Protein AF-A0A6C0C7P3-F1 (afdb_monomer)

Foldseek 3Di:
DDDDPCVVVCVVCLLVDALVVLVCCLPPPPVSVVVRDPVSSVNSVVVVVLVVLCVVCPVCSVVVVVVCVVVVNDDD

Organism: NCBI:txid1070528

Structure (mmCIF, N/CA/C/O backbone):
data_AF-A0A6C0C7P3-F1
#
_entry.id   AF-A0A6C0C7P3-F1
#
loop_
_atom_site.group_PDB
_atom_site.id
_atom_site.type_symbol
_atom_site.label_atom_id
_atom_site.label_alt_id
_atom_site.label_comp_id
_atom_site.label_asym_id
_atom_site.label_entity_id
_atom_s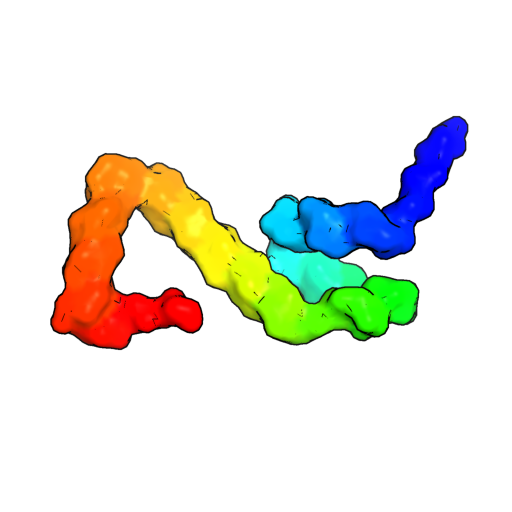ite.label_seq_id
_atom_site.pdbx_PDB_ins_code
_atom_site.Cartn_x
_atom_site.Cartn_y
_atom_site.Cartn_z
_atom_site.occupancy
_atom_site.B_iso_or_equiv
_atom_site.auth_seq_id
_atom_site.auth_comp_id
_atom_site.auth_asym_id
_atom_site.auth_atom_id
_atom_site.pdbx_PDB_model_num
ATOM 1 N N . MET A 1 1 ? 5.259 14.900 29.073 1.00 39.62 1 MET A N 1
ATOM 2 C CA . MET A 1 1 ? 5.104 14.034 27.888 1.00 39.62 1 MET A CA 1
ATOM 3 C C . MET A 1 1 ? 3.824 14.464 27.212 1.00 39.62 1 MET A C 1
ATOM 5 O O . MET A 1 1 ? 2.759 14.236 27.770 1.00 39.62 1 MET A O 1
ATOM 9 N N . GLU A 1 2 ? 3.928 15.181 26.103 1.00 49.22 2 GLU A N 1
ATOM 10 C CA . GLU A 1 2 ? 2.753 15.572 25.324 1.00 49.22 2 GLU A CA 1
ATOM 11 C C . GLU A 1 2 ? 2.233 14.327 24.600 1.00 49.22 2 GLU A C 1
ATOM 13 O O . GLU A 1 2 ? 2.971 13.672 23.866 1.00 49.22 2 GLU A O 1
ATOM 18 N N . GLN A 1 3 ? 0.989 13.937 24.880 1.00 55.78 3 GLN A N 1
ATOM 19 C CA . GLN A 1 3 ? 0.333 12.838 24.180 1.00 55.78 3 GLN A CA 1
ATOM 20 C C . GLN A 1 3 ? -0.382 13.404 22.957 1.00 55.78 3 GLN A C 1
ATOM 22 O O . GLN A 1 3 ? -1.361 14.137 23.085 1.00 55.78 3 GLN A O 1
ATOM 27 N N . VAL A 1 4 ? 0.104 13.052 21.769 1.00 59.81 4 VAL A N 1
ATOM 28 C CA . VAL A 1 4 ? -0.594 13.350 20.518 1.00 59.81 4 VAL A CA 1
ATOM 29 C C . VAL A 1 4 ? -1.758 12.370 20.391 1.00 59.81 4 VAL A C 1
ATOM 31 O O . VAL A 1 4 ? -1.563 11.161 20.264 1.00 59.81 4 VAL A O 1
ATOM 34 N N . LEU A 1 5 ? -2.986 12.885 20.457 1.00 60.66 5 LEU A N 1
ATOM 35 C CA . LEU A 1 5 ? -4.185 12.105 20.176 1.00 60.66 5 LEU A CA 1
ATOM 36 C C . LEU A 1 5 ? -4.332 11.986 18.659 1.00 60.66 5 LEU A C 1
ATOM 38 O O . LEU A 1 5 ? -4.694 12.940 17.979 1.00 60.66 5 LEU A O 1
ATOM 42 N N . PHE A 1 6 ? -4.044 10.799 18.130 1.00 62.56 6 PHE A N 1
ATOM 43 C CA . PHE A 1 6 ? -3.992 10.546 16.690 1.00 62.56 6 PHE A CA 1
ATOM 44 C C . PHE A 1 6 ? -5.351 10.514 15.981 1.00 62.56 6 PHE A C 1
ATOM 46 O O . PHE A 1 6 ? -5.345 10.203 14.803 1.00 62.56 6 PHE A O 1
ATOM 53 N N . GLY A 1 7 ? -6.470 10.843 16.643 1.00 66.25 7 GLY A N 1
ATOM 54 C CA . GLY A 1 7 ? -7.847 10.713 16.128 1.00 66.25 7 GLY A CA 1
ATOM 55 C C . GLY A 1 7 ? -7.987 10.923 14.613 1.00 66.25 7 GLY A C 1
ATOM 56 O O . GLY A 1 7 ? -7.890 9.963 13.853 1.00 66.25 7 GLY A O 1
ATOM 57 N N . ASP A 1 8 ? -8.161 12.169 14.172 1.00 62.53 8 ASP A N 1
ATOM 58 C CA . ASP A 1 8 ? -8.302 12.493 12.741 1.00 62.53 8 ASP A CA 1
ATOM 59 C C . ASP A 1 8 ? -6.959 12.507 11.993 1.00 62.53 8 ASP A C 1
ATOM 61 O O . ASP A 1 8 ? -6.900 12.269 10.785 1.00 62.53 8 ASP A O 1
ATOM 65 N N . ALA A 1 9 ? -5.852 12.732 12.709 1.00 75.12 9 ALA A N 1
ATOM 66 C CA . ALA A 1 9 ? -4.512 12.784 12.128 1.00 75.12 9 ALA A CA 1
ATOM 67 C C . ALA A 1 9 ? -4.012 11.416 11.632 1.00 75.12 9 ALA A C 1
ATOM 69 O O . ALA A 1 9 ? -3.114 11.376 10.791 1.00 75.12 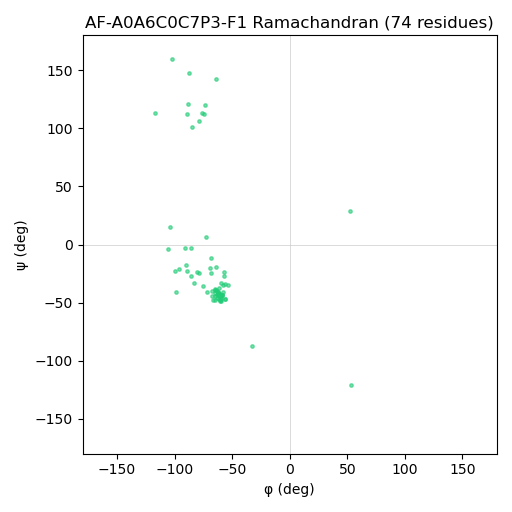9 ALA A O 1
ATOM 70 N N . PHE A 1 10 ? -4.594 10.308 12.112 1.00 81.00 10 PHE A N 1
ATOM 71 C CA . PHE A 1 10 ? -4.217 8.955 11.707 1.00 81.00 10 PHE A CA 1
ATOM 72 C C . PHE A 1 10 ? -4.3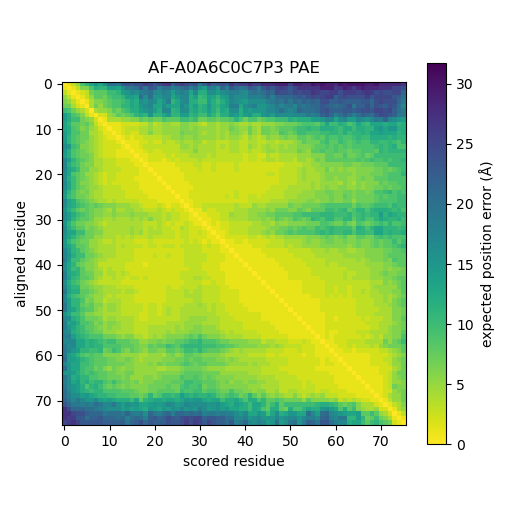64 8.758 10.196 1.00 81.00 10 PHE A C 1
ATOM 74 O O . PHE A 1 10 ? -3.457 8.230 9.561 1.00 81.00 10 PHE A O 1
ATOM 81 N N . SER A 1 11 ? -5.441 9.286 9.609 1.00 77.19 11 SER A N 1
ATOM 82 C CA . SER A 1 11 ? -5.699 9.234 8.163 1.00 77.19 11 SER A CA 1
ATOM 83 C C . SER A 1 11 ? -4.581 9.859 7.311 1.00 77.19 11 SER A C 1
ATOM 85 O O . SER A 1 11 ? -4.353 9.445 6.178 1.00 77.19 11 SER A O 1
ATOM 87 N N . ASN A 1 12 ? -3.833 10.818 7.867 1.00 80.62 12 ASN A N 1
ATOM 88 C CA . ASN A 1 12 ? -2.718 11.467 7.178 1.00 80.62 12 ASN A CA 1
ATOM 89 C C . ASN A 1 12 ? -1.401 10.695 7.328 1.00 80.62 12 ASN A C 1
ATOM 91 O O . ASN A 1 12 ? -0.527 10.797 6.469 1.00 80.62 12 ASN A O 1
ATOM 95 N N . ILE A 1 13 ? -1.243 9.936 8.416 1.00 82.38 13 ILE A N 1
ATOM 96 C CA . ILE A 1 13 ? -0.015 9.178 8.692 1.00 82.38 13 ILE A CA 1
ATOM 97 C C . ILE A 1 13 ? -0.103 7.717 8.252 1.00 82.38 13 ILE A C 1
ATOM 99 O O . ILE A 1 13 ? 0.936 7.102 8.036 1.00 82.38 13 ILE A O 1
ATOM 103 N N . GLU A 1 14 ? -1.305 7.157 8.082 1.00 84.50 14 GLU A N 1
ATOM 104 C CA . GLU A 1 14 ? -1.489 5.732 7.785 1.00 84.50 14 GLU A CA 1
ATOM 105 C C . GLU A 1 14 ? -0.799 5.300 6.489 1.00 84.50 14 GLU A C 1
ATOM 107 O O . GLU A 1 14 ? -0.273 4.197 6.425 1.00 84.50 14 GLU A O 1
ATOM 112 N N . GLN A 1 15 ? -0.726 6.185 5.490 1.00 81.50 15 GLN A N 1
ATOM 113 C CA . GLN A 1 15 ? -0.050 5.940 4.209 1.00 81.50 15 GLN A CA 1
ATOM 114 C C . GLN A 1 15 ? 1.482 5.839 4.316 1.00 81.50 15 GLN A C 1
ATOM 116 O O . GLN A 1 15 ? 2.152 5.499 3.342 1.00 81.50 15 GLN A O 1
ATOM 121 N N . HIS A 1 16 ? 2.038 6.215 5.469 1.00 82.62 16 HIS A N 1
ATOM 122 C CA . HIS A 1 16 ? 3.469 6.189 5.762 1.00 82.62 16 HIS A CA 1
ATOM 123 C C . HIS A 1 16 ? 3.847 5.048 6.713 1.00 82.62 16 HIS A C 1
ATOM 125 O O . HIS A 1 16 ? 5.025 4.873 7.019 1.00 82.62 16 HIS A O 1
ATOM 131 N N . LEU A 1 17 ? 2.866 4.286 7.206 1.00 86.31 17 LEU A N 1
ATOM 132 C CA . LEU A 1 17 ? 3.104 3.141 8.076 1.00 86.31 17 LEU A CA 1
ATOM 133 C C . LEU A 1 17 ? 3.341 1.881 7.246 1.00 86.31 17 LEU A C 1
ATOM 135 O O . LEU A 1 17 ? 2.735 1.682 6.193 1.00 86.31 17 LEU A O 1
ATOM 139 N N . PHE A 1 18 ? 4.182 0.978 7.753 1.00 89.19 18 PHE A N 1
ATOM 140 C CA . PHE A 1 18 ? 4.366 -0.302 7.085 1.00 89.19 18 PHE A CA 1
ATOM 141 C C . PHE A 1 18 ? 3.057 -1.103 7.096 1.00 89.19 18 PHE A C 1
ATOM 143 O O . PHE A 1 18 ? 2.370 -1.154 8.123 1.00 89.19 18 PHE A O 1
ATOM 150 N N . PRO A 1 19 ? 2.738 -1.832 6.010 1.00 90.50 19 PRO A N 1
ATOM 151 C CA . PRO A 1 19 ? 1.526 -2.647 5.948 1.00 90.50 19 PRO A CA 1
ATOM 152 C C . PRO A 1 19 ? 1.384 -3.636 7.111 1.00 90.50 19 PRO A C 1
ATOM 154 O O . PRO A 1 19 ? 0.281 -3.875 7.599 1.00 90.50 19 PRO A O 1
ATOM 157 N N . ARG A 1 20 ? 2.510 -4.186 7.591 1.00 91.50 20 ARG A N 1
ATOM 158 C CA . ARG A 1 20 ? 2.549 -5.079 8.757 1.00 91.50 20 ARG A CA 1
ATOM 159 C C . ARG A 1 20 ? 2.060 -4.383 10.026 1.00 91.50 20 ARG A C 1
ATOM 161 O O . ARG A 1 20 ? 1.325 -4.987 10.804 1.00 91.50 20 ARG A O 1
ATOM 168 N N . ASP A 1 21 ? 2.453 -3.132 10.227 1.00 90.69 21 ASP A N 1
ATOM 169 C CA . ASP A 1 21 ? 2.082 -2.365 11.412 1.00 90.69 21 ASP A CA 1
ATOM 170 C C . ASP A 1 21 ? 0.604 -1.981 11.359 1.00 90.69 21 ASP A C 1
ATOM 172 O O . ASP A 1 21 ? -0.100 -2.145 12.352 1.00 90.69 21 ASP A O 1
ATOM 176 N N . LEU A 1 22 ? 0.096 -1.593 10.184 1.00 91.06 22 LEU A N 1
ATOM 177 C CA . LEU A 1 22 ? -1.336 -1.357 9.965 1.00 91.06 22 LEU A CA 1
ATOM 178 C C . LEU A 1 22 ? -2.174 -2.611 10.238 1.00 91.06 22 LEU A C 1
ATOM 180 O O . LEU A 1 22 ? -3.189 -2.538 10.930 1.00 91.06 22 LEU A O 1
ATOM 184 N N . TYR A 1 23 ? -1.733 -3.772 9.750 1.00 91.50 23 TYR A N 1
ATOM 185 C CA . TYR A 1 23 ? -2.405 -5.047 10.005 1.00 91.50 23 TYR A CA 1
ATOM 186 C C . TYR A 1 23 ? -2.420 -5.398 11.499 1.00 91.50 23 TYR A C 1
ATOM 188 O O . TYR A 1 23 ? -3.443 -5.821 12.039 1.00 91.50 23 TYR A O 1
ATOM 196 N N . ASN A 1 24 ? -1.304 -5.179 12.195 1.00 91.88 24 ASN A N 1
ATOM 197 C CA . ASN A 1 24 ? -1.231 -5.390 13.638 1.00 91.88 24 ASN A CA 1
ATOM 198 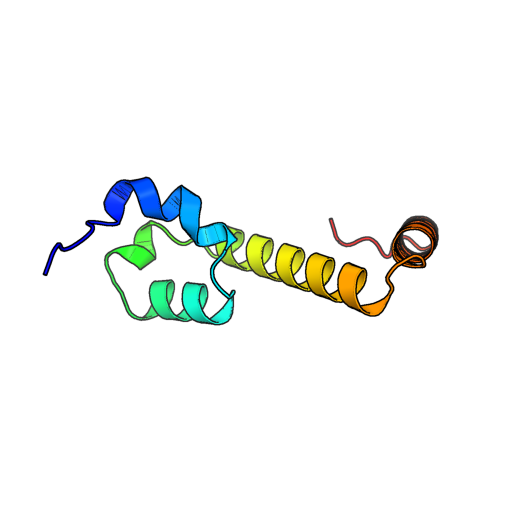C C . ASN A 1 24 ? -2.138 -4.415 14.401 1.00 91.88 24 ASN A C 1
ATOM 200 O O . ASN A 1 24 ? -2.865 -4.843 15.294 1.00 91.88 24 ASN A O 1
ATOM 204 N N . LEU A 1 25 ? -2.147 -3.128 14.040 1.00 90.12 25 LEU A N 1
ATOM 205 C CA . LEU A 1 25 ? -3.015 -2.116 14.653 1.00 90.12 25 LEU A CA 1
ATOM 206 C C . LEU A 1 25 ? -4.496 -2.455 14.466 1.00 90.12 25 LEU A C 1
ATOM 208 O O . LEU A 1 25 ? -5.258 -2.376 15.429 1.00 90.12 25 LEU A O 1
ATOM 212 N N . MET A 1 26 ? -4.883 -2.884 13.262 1.00 90.56 26 MET A N 1
ATOM 213 C CA . MET A 1 26 ? -6.245 -3.314 12.944 1.00 90.56 26 MET A CA 1
ATOM 214 C C . MET A 1 26 ? -6.691 -4.491 13.825 1.00 90.56 26 MET A C 1
ATOM 216 O O . MET A 1 26 ? -7.807 -4.479 14.340 1.00 90.56 26 MET A O 1
ATOM 220 N N . ASN A 1 27 ? -5.822 -5.486 14.034 1.00 89.56 27 ASN A N 1
ATOM 221 C CA . ASN A 1 27 ? -6.168 -6.707 14.770 1.00 89.56 27 ASN A CA 1
ATOM 222 C C . ASN A 1 27 ? -6.069 -6.574 16.293 1.00 89.56 27 ASN A C 1
ATOM 224 O O . ASN A 1 27 ? -6.823 -7.218 17.021 1.00 89.56 27 ASN A O 1
ATOM 228 N N . LEU A 1 28 ? -5.125 -5.776 16.789 1.00 90.06 28 LEU A N 1
ATOM 229 C CA . LEU A 1 28 ? -4.796 -5.726 18.215 1.00 90.06 28 LEU A CA 1
ATOM 230 C C . LEU A 1 28 ? -5.438 -4.535 18.933 1.00 90.06 28 LEU A C 1
ATOM 232 O O . LEU A 1 28 ? -5.620 -4.586 20.149 1.00 90.06 28 LEU A O 1
ATOM 236 N N . CYS A 1 29 ? -5.806 -3.469 18.214 1.00 85.94 29 CYS A N 1
ATOM 237 C CA . CYS A 1 29 ? -6.362 -2.262 18.817 1.00 85.94 29 CYS A CA 1
ATOM 238 C C . CYS A 1 29 ? -7.798 -1.994 18.356 1.00 85.94 29 CYS A C 1
ATOM 240 O O . CYS A 1 29 ? -8.050 -1.608 17.216 1.00 85.94 29 CYS A O 1
ATOM 242 N N . LYS A 1 30 ? -8.756 -2.096 19.289 1.00 83.56 30 LYS A N 1
ATOM 243 C CA . LYS A 1 30 ? -10.187 -1.850 19.019 1.00 83.56 30 LYS A CA 1
ATOM 244 C C . LYS A 1 30 ? -10.461 -0.465 18.426 1.00 83.56 30 LYS A C 1
ATOM 246 O O . LYS A 1 30 ? -11.354 -0.339 17.593 1.00 83.56 30 LYS A O 1
ATOM 251 N N . ASN A 1 31 ? -9.696 0.553 18.819 1.00 83.00 31 ASN A N 1
ATOM 252 C CA . ASN A 1 31 ? -9.878 1.912 18.305 1.00 83.00 31 ASN A CA 1
ATOM 253 C C . ASN A 1 31 ? -9.511 1.997 16.818 1.00 83.00 31 ASN A C 1
ATOM 255 O O . ASN A 1 31 ? -10.280 2.543 16.032 1.00 83.00 31 ASN A O 1
ATOM 259 N N . PHE A 1 32 ? -8.390 1.386 16.422 1.00 83.56 32 PHE A N 1
ATOM 260 C CA . PHE A 1 32 ? -7.929 1.395 15.033 1.00 83.56 32 PHE A CA 1
ATOM 261 C C . PHE A 1 32 ? -8.640 0.369 14.150 1.00 83.56 32 PHE A C 1
ATOM 263 O O . PHE A 1 32 ? -8.754 0.602 12.954 1.00 83.56 32 PHE A O 1
ATOM 270 N N . SER A 1 33 ? -9.201 -0.705 14.714 1.00 83.25 33 SER A N 1
ATOM 271 C CA . SER A 1 33 ? -9.979 -1.704 13.956 1.00 83.25 33 SER A CA 1
ATOM 272 C C . SER A 1 33 ? -11.171 -1.119 13.181 1.00 83.25 33 SER A C 1
ATOM 274 O O . SER A 1 33 ? -11.610 -1.697 12.195 1.00 83.25 33 SER A O 1
ATOM 276 N N . LYS A 1 34 ? -11.692 0.039 13.615 1.00 83.50 34 LYS A N 1
ATOM 277 C CA . LYS A 1 34 ? -12.775 0.767 12.931 1.00 83.50 34 LYS A CA 1
ATOM 278 C C . LYS A 1 34 ? -12.275 1.775 11.893 1.00 83.50 34 LYS A C 1
ATOM 280 O O . LYS A 1 34 ? -13.068 2.233 11.080 1.00 83.50 34 LYS A O 1
ATOM 285 N N . MET A 1 35 ? -11.000 2.154 11.965 1.00 84.62 35 MET A N 1
ATOM 286 C CA . MET A 1 35 ? -10.376 3.160 11.100 1.00 84.62 35 MET A CA 1
ATOM 287 C C . MET A 1 35 ? -9.601 2.508 9.952 1.00 84.62 35 MET A C 1
ATOM 289 O O . MET A 1 35 ? -9.676 2.966 8.818 1.00 84.62 35 MET A O 1
ATOM 293 N N . ILE A 1 36 ? -8.887 1.416 10.235 1.00 88.06 36 ILE A N 1
ATOM 294 C CA . ILE A 1 36 ? -8.076 0.690 9.260 1.00 88.06 36 ILE A CA 1
ATOM 295 C C . ILE A 1 36 ? -8.947 -0.358 8.582 1.00 88.06 36 ILE A C 1
ATOM 297 O O . ILE A 1 36 ? -9.469 -1.264 9.229 1.00 88.06 36 ILE A O 1
ATOM 301 N N . THR A 1 37 ? -9.059 -0.254 7.262 1.00 88.19 37 THR A N 1
ATOM 302 C CA . THR A 1 37 ? -9.743 -1.255 6.441 1.00 88.19 37 THR A CA 1
ATOM 303 C C . THR A 1 37 ? -8.735 -2.152 5.730 1.00 88.19 37 THR A C 1
ATOM 305 O O . THR A 1 37 ? -7.586 -1.769 5.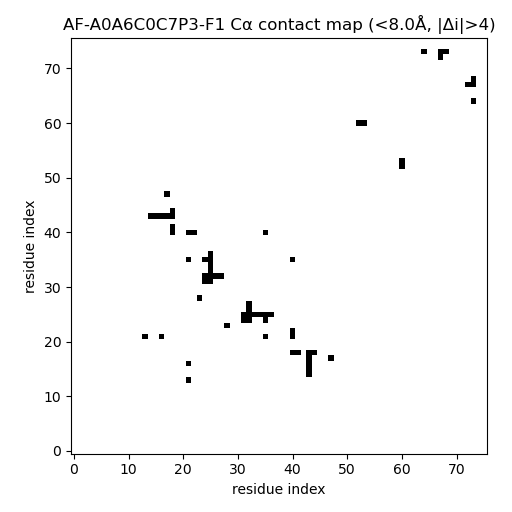502 1.00 88.19 37 THR A O 1
ATOM 308 N N . GLU A 1 38 ? -9.169 -3.333 5.290 1.00 88.81 38 GLU A N 1
ATOM 309 C CA . GLU A 1 38 ? -8.337 -4.195 4.441 1.00 88.81 38 GLU A CA 1
ATOM 310 C C . GLU A 1 38 ? -7.904 -3.475 3.148 1.00 88.81 38 GLU A C 1
ATOM 312 O O . GLU A 1 38 ? -6.772 -3.635 2.692 1.00 88.81 38 GLU A O 1
ATOM 317 N N . ASN A 1 39 ? -8.764 -2.610 2.597 1.00 88.94 39 ASN A N 1
ATOM 318 C CA . ASN A 1 39 ? -8.436 -1.779 1.437 1.00 88.94 39 ASN A CA 1
ATOM 319 C C . ASN A 1 39 ? -7.309 -0.781 1.743 1.00 88.94 39 ASN A C 1
ATOM 321 O O . ASN A 1 39 ? -6.421 -0.596 0.911 1.00 88.94 39 ASN A O 1
ATOM 325 N N . THR A 1 40 ? -7.295 -0.188 2.942 1.00 87.88 40 THR A N 1
ATOM 326 C CA . THR A 1 40 ? -6.197 0.676 3.410 1.00 87.88 40 THR A CA 1
ATOM 327 C C . THR A 1 40 ? -4.872 -0.086 3.427 1.00 87.88 40 THR A C 1
ATOM 329 O O . THR A 1 40 ? -3.849 0.424 2.964 1.00 87.88 40 THR A O 1
ATOM 332 N N . ILE A 1 41 ? -4.886 -1.331 3.913 1.00 90.44 41 ILE A N 1
ATOM 333 C CA . ILE A 1 41 ? -3.695 -2.187 3.966 1.00 90.44 41 ILE A CA 1
ATOM 334 C C . ILE A 1 41 ? -3.235 -2.547 2.550 1.00 90.44 41 ILE A C 1
ATOM 336 O O . ILE A 1 41 ? -2.061 -2.368 2.235 1.00 90.44 41 ILE A O 1
ATOM 340 N N . LYS A 1 42 ? -4.148 -2.985 1.671 1.00 90.31 42 LYS A N 1
ATOM 341 C CA . LYS A 1 42 ? -3.844 -3.305 0.263 1.00 90.31 42 LYS A CA 1
ATOM 342 C C . LYS A 1 42 ? -3.204 -2.125 -0.465 1.00 90.31 42 LYS A C 1
ATOM 344 O O . LYS A 1 42 ? -2.159 -2.293 -1.088 1.00 90.31 42 LYS A O 1
ATOM 349 N N . LYS A 1 43 ? -3.768 -0.922 -0.319 1.00 89.38 43 LYS A N 1
ATOM 350 C CA . LYS A 1 43 ? -3.206 0.308 -0.896 1.00 89.38 43 LYS A CA 1
ATOM 351 C C . LYS A 1 43 ? -1.783 0.575 -0.396 1.00 89.38 43 LYS A C 1
ATOM 353 O O . LYS A 1 43 ? -0.907 0.901 -1.192 1.00 89.38 43 LYS A O 1
ATOM 358 N N . ASN A 1 44 ? -1.533 0.398 0.902 1.00 90.38 44 ASN A N 1
ATOM 359 C CA . ASN A 1 44 ? -0.194 0.554 1.473 1.00 90.38 44 ASN A CA 1
ATOM 360 C C . ASN A 1 44 ? 0.798 -0.493 0.948 1.00 90.38 44 ASN A C 1
ATOM 362 O O . ASN A 1 44 ? 1.941 -0.151 0.657 1.00 90.38 44 ASN A O 1
ATOM 366 N N . VAL A 1 45 ? 0.371 -1.749 0.772 1.00 90.88 45 VAL A N 1
ATOM 367 C CA . VAL A 1 45 ? 1.210 -2.799 0.166 1.00 90.88 45 VAL A CA 1
ATOM 368 C C . VAL A 1 45 ? 1.614 -2.417 -1.256 1.00 90.88 45 VAL A C 1
ATOM 370 O O . VAL A 1 45 ? 2.795 -2.483 -1.586 1.00 90.88 45 VAL A O 1
ATOM 373 N N . VAL A 1 46 ? 0.660 -1.982 -2.084 1.00 89.56 46 VAL A N 1
ATOM 374 C CA . VAL A 1 46 ? 0.932 -1.560 -3.468 1.00 89.56 46 VAL A CA 1
ATOM 375 C C . VAL A 1 46 ? 1.884 -0.362 -3.501 1.00 89.56 46 VAL A C 1
ATOM 377 O O . VAL A 1 46 ? 2.856 -0.371 -4.256 1.00 89.56 46 VAL A O 1
ATOM 380 N N . ASN A 1 47 ? 1.671 0.639 -2.642 1.00 88.56 47 ASN A N 1
ATOM 381 C CA . ASN A 1 47 ? 2.572 1.788 -2.530 1.00 88.56 47 ASN A CA 1
ATOM 382 C C . ASN A 1 47 ? 3.999 1.374 -2.149 1.00 88.56 47 ASN A C 1
ATOM 384 O O . ASN A 1 47 ? 4.949 1.813 -2.793 1.00 88.56 47 ASN A O 1
ATOM 388 N N . GLU A 1 48 ? 4.157 0.510 -1.147 1.00 90.06 48 GLU A N 1
ATOM 389 C CA . GLU A 1 48 ? 5.468 0.022 -0.709 1.00 90.06 48 GLU A CA 1
ATOM 390 C C . GLU A 1 48 ? 6.173 -0.777 -1.818 1.00 90.06 48 GLU A C 1
ATOM 392 O O . GLU A 1 48 ? 7.374 -0.607 -2.038 1.00 90.06 48 GLU A O 1
ATOM 397 N N . ILE A 1 49 ? 5.435 -1.605 -2.568 1.00 89.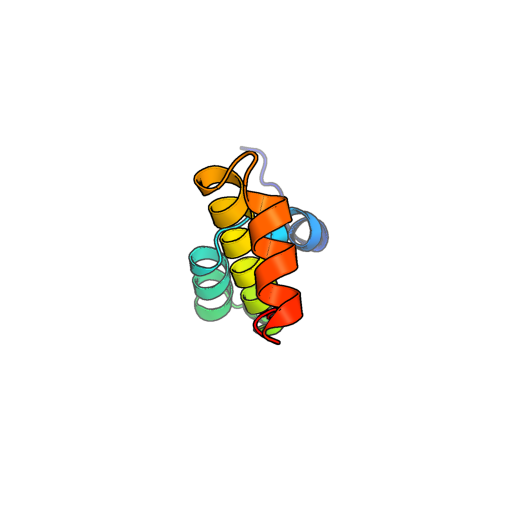62 49 ILE A N 1
ATOM 398 C CA . ILE A 1 49 ? 5.964 -2.310 -3.745 1.00 89.62 49 ILE A CA 1
ATOM 399 C C . ILE A 1 49 ? 6.469 -1.301 -4.782 1.00 89.62 49 ILE A C 1
ATOM 401 O O . ILE A 1 49 ? 7.606 -1.418 -5.235 1.00 89.62 49 ILE A O 1
ATOM 405 N N . ASN A 1 50 ? 5.673 -0.283 -5.115 1.00 88.69 50 ASN A N 1
ATOM 406 C CA . ASN A 1 50 ? 6.048 0.740 -6.093 1.00 88.69 50 ASN A CA 1
ATOM 407 C C . ASN A 1 50 ? 7.280 1.545 -5.654 1.00 88.69 50 ASN A C 1
ATOM 409 O O . ASN A 1 50 ? 8.175 1.789 -6.465 1.00 88.69 50 ASN A O 1
ATOM 413 N N . ILE A 1 51 ? 7.368 1.919 -4.372 1.00 89.69 51 ILE A N 1
ATOM 414 C CA . ILE A 1 51 ? 8.533 2.611 -3.802 1.00 89.69 51 ILE A CA 1
ATOM 415 C C . ILE A 1 51 ? 9.786 1.741 -3.939 1.00 89.69 51 ILE A C 1
ATOM 417 O O . ILE A 1 51 ? 10.815 2.216 -4.425 1.00 89.69 51 ILE A O 1
ATOM 421 N N . ARG A 1 52 ? 9.70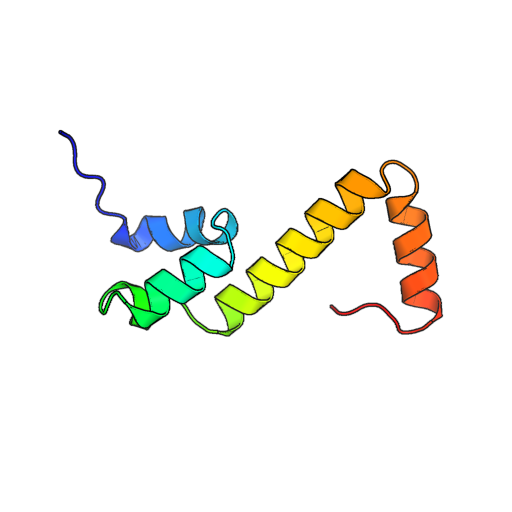2 0.458 -3.569 1.00 91.81 52 ARG A N 1
ATOM 422 C CA . ARG A 1 52 ? 10.829 -0.481 -3.669 1.00 91.81 52 ARG A CA 1
ATOM 423 C C . ARG A 1 52 ? 11.242 -0.741 -5.111 1.00 91.81 52 ARG A C 1
ATOM 425 O O . ARG A 1 52 ? 12.434 -0.766 -5.395 1.00 91.81 52 ARG A O 1
ATOM 432 N N . LEU A 1 53 ? 10.285 -0.903 -6.022 1.00 91.69 53 LEU A N 1
ATOM 433 C CA . LEU A 1 53 ? 10.562 -1.063 -7.449 1.00 91.69 53 LEU A CA 1
ATOM 434 C C . LEU A 1 53 ? 11.276 0.167 -8.005 1.00 91.69 53 LEU A C 1
ATOM 436 O O . LEU A 1 53 ? 12.302 0.023 -8.660 1.00 91.69 53 LEU A O 1
ATOM 440 N N . ARG A 1 54 ? 10.792 1.374 -7.693 1.00 93.06 54 ARG A N 1
ATOM 441 C CA . ARG A 1 54 ? 11.438 2.623 -8.114 1.00 93.06 54 ARG A CA 1
ATOM 442 C C . ARG A 1 54 ? 12.847 2.755 -7.545 1.00 93.06 54 ARG A C 1
ATOM 444 O O . ARG A 1 54 ? 13.754 3.136 -8.276 1.00 93.06 54 ARG A O 1
ATOM 451 N N . HIS A 1 55 ? 13.044 2.419 -6.271 1.00 95.50 55 HIS A N 1
ATOM 452 C CA . HIS A 1 55 ? 14.363 2.452 -5.642 1.00 95.50 55 HIS A CA 1
ATOM 453 C C . HIS A 1 55 ? 15.338 1.459 -6.290 1.00 95.50 55 HIS A C 1
ATOM 455 O O . HIS A 1 55 ? 16.465 1.826 -6.606 1.00 95.50 55 HIS A O 1
ATOM 461 N N . ASN A 1 56 ? 14.895 0.221 -6.526 1.00 95.88 56 ASN A N 1
ATOM 462 C CA . ASN A 1 56 ? 15.744 -0.844 -7.059 1.00 95.88 56 ASN A CA 1
ATOM 463 C C . ASN A 1 56 ? 16.038 -0.688 -8.557 1.00 95.88 56 ASN A C 1
ATOM 465 O O . ASN A 1 56 ? 17.125 -1.043 -9.003 1.00 95.88 56 ASN A O 1
ATOM 469 N N . LEU A 1 57 ? 15.078 -0.191 -9.340 1.00 94.31 57 LEU A N 1
ATOM 470 C CA . LEU A 1 57 ? 15.221 -0.027 -10.790 1.00 94.31 57 LEU A CA 1
ATOM 471 C C . LEU A 1 57 ? 15.817 1.332 -11.173 1.00 94.31 57 LEU A C 1
ATOM 473 O O . LEU A 1 57 ? 16.381 1.463 -12.260 1.00 94.31 57 LEU A O 1
ATOM 477 N N . GLY A 1 58 ? 15.701 2.343 -10.306 1.00 94.69 58 GLY A N 1
ATOM 478 C CA . GLY A 1 58 ? 16.198 3.692 -10.559 1.00 94.69 58 GLY A CA 1
ATOM 479 C C . GLY A 1 58 ? 15.666 4.246 -11.882 1.00 94.69 58 GLY A C 1
ATOM 480 O O . GLY A 1 58 ? 14.457 4.306 -12.101 1.00 94.69 58 GLY A O 1
ATOM 481 N N . ASN A 1 59 ? 16.581 4.596 -12.787 1.00 94.50 59 ASN A N 1
ATOM 482 C CA . ASN A 1 59 ? 16.255 5.143 -14.109 1.00 94.50 59 ASN A CA 1
ATOM 483 C C . ASN A 1 59 ? 15.496 4.154 -15.014 1.00 94.50 59 ASN A C 1
ATOM 485 O O . ASN A 1 59 ? 14.830 4.584 -15.949 1.00 94.50 59 ASN A O 1
ATOM 489 N N . ASN A 1 60 ? 15.556 2.850 -14.728 1.00 95.50 60 ASN A N 1
ATOM 490 C CA . ASN A 1 60 ? 1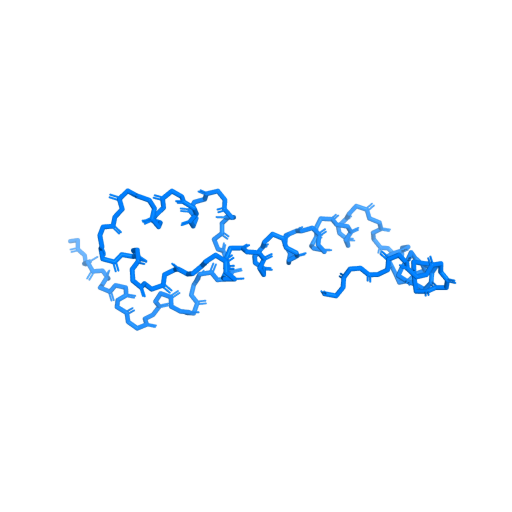4.877 1.819 -15.518 1.00 95.50 60 ASN A CA 1
ATOM 491 C C . ASN A 1 60 ? 13.418 1.602 -15.079 1.00 95.50 60 ASN A C 1
ATOM 493 O O . ASN A 1 60 ? 12.716 0.780 -15.665 1.00 95.50 60 ASN A O 1
ATOM 497 N N . TYR A 1 61 ? 12.948 2.296 -14.035 1.00 92.88 61 TYR A N 1
ATOM 498 C CA . TYR A 1 61 ? 11.585 2.128 -13.524 1.00 92.88 61 TYR A CA 1
ATOM 499 C C . TYR A 1 61 ? 10.524 2.453 -14.583 1.00 92.88 61 TYR A C 1
ATOM 501 O O . TYR A 1 61 ? 9.563 1.703 -14.738 1.00 92.88 61 TYR A O 1
ATOM 509 N N . ASP A 1 62 ? 10.706 3.538 -15.337 1.00 91.06 62 ASP A N 1
ATOM 510 C CA . ASP A 1 62 ? 9.719 3.961 -16.334 1.00 91.06 62 ASP A CA 1
ATOM 511 C C . ASP A 1 62 ? 9.640 2.963 -17.502 1.00 91.06 62 ASP A C 1
ATOM 513 O O . ASP A 1 62 ? 8.546 2.604 -17.934 1.00 91.06 62 ASP A O 1
ATOM 517 N N . GLU A 1 63 ? 10.781 2.428 -17.951 1.00 93.44 63 GLU A N 1
ATOM 518 C CA . GLU A 1 63 ? 10.821 1.366 -18.966 1.00 93.44 63 GLU A CA 1
ATOM 519 C C . GLU A 1 63 ? 10.148 0.081 -18.467 1.00 93.44 63 GLU A C 1
ATOM 521 O O . GLU A 1 63 ? 9.345 -0.520 -19.183 1.00 93.44 63 GLU A O 1
ATOM 526 N N . PHE A 1 64 ? 10.411 -0.312 -17.217 1.00 91.00 64 PHE A N 1
ATOM 527 C CA . PHE A 1 64 ? 9.738 -1.445 -16.586 1.00 91.00 64 PHE A CA 1
ATOM 528 C C . PHE A 1 64 ? 8.213 -1.276 -16.598 1.00 91.00 64 PHE A C 1
ATOM 530 O O . PHE A 1 64 ? 7.502 -2.200 -16.992 1.00 91.00 64 PHE A O 1
ATOM 537 N N . ILE A 1 65 ? 7.696 -0.100 -16.227 1.00 89.38 65 ILE A N 1
ATOM 538 C CA . ILE A 1 65 ? 6.251 0.170 -16.240 1.00 89.38 65 ILE A CA 1
ATOM 539 C C . ILE A 1 65 ? 5.677 0.066 -17.657 1.00 89.38 65 ILE A C 1
ATOM 541 O O . ILE A 1 65 ? 4.611 -0.523 -17.839 1.00 89.38 65 ILE A O 1
ATOM 545 N N . GLU A 1 66 ? 6.375 0.581 -18.668 1.00 90.75 66 GLU A N 1
ATOM 546 C CA . GLU A 1 66 ? 5.937 0.476 -20.063 1.00 90.75 66 GLU A CA 1
ATOM 547 C C . GLU A 1 66 ? 5.909 -0.975 -20.565 1.00 90.75 66 GLU A C 1
ATOM 549 O O . GLU A 1 66 ? 4.974 -1.365 -21.267 1.00 90.75 66 GLU A O 1
ATOM 554 N N . ILE A 1 67 ? 6.881 -1.804 -20.175 1.00 91.88 67 ILE A N 1
ATOM 555 C CA . ILE A 1 67 ? 6.876 -3.241 -20.483 1.00 91.88 67 ILE A CA 1
ATOM 556 C C . ILE A 1 67 ? 5.701 -3.931 -19.786 1.00 91.88 67 ILE A C 1
ATOM 558 O O . ILE A 1 67 ? 4.955 -4.661 -20.437 1.00 91.88 67 ILE A O 1
ATOM 562 N N . MET A 1 68 ? 5.492 -3.666 -18.493 1.00 89.38 68 MET A N 1
ATOM 563 C CA . MET A 1 68 ? 4.407 -4.275 -17.719 1.00 89.38 68 MET A CA 1
ATOM 564 C C . MET A 1 68 ? 3.024 -3.913 -18.274 1.00 89.38 68 MET A C 1
ATOM 566 O O . MET A 1 68 ? 2.153 -4.778 -18.324 1.00 89.38 68 MET A O 1
ATOM 570 N N . LYS A 1 69 ? 2.817 -2.677 -18.754 1.00 87.88 69 LYS A N 1
ATOM 571 C CA . LYS A 1 69 ? 1.566 -2.271 -19.427 1.00 87.88 69 LYS A CA 1
ATOM 572 C C . LYS A 1 69 ? 1.314 -3.061 -20.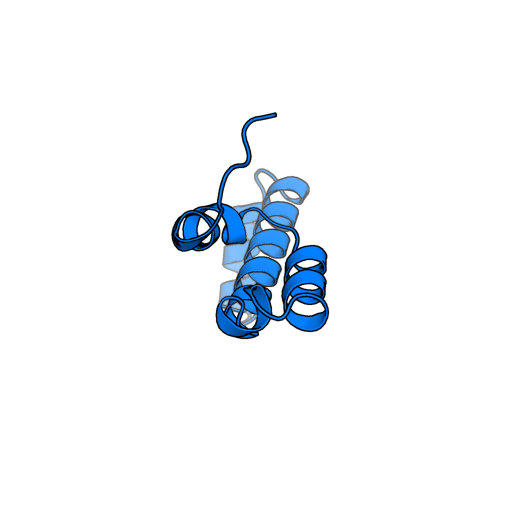706 1.00 87.88 69 LYS A C 1
ATOM 574 O O . LYS A 1 69 ? 0.181 -3.436 -20.970 1.00 87.88 69 LYS A O 1
ATOM 579 N N . LYS A 1 70 ? 2.358 -3.313 -21.500 1.00 89.62 70 LYS A N 1
ATOM 580 C CA . LYS A 1 70 ? 2.239 -4.026 -22.782 1.00 89.62 70 LYS A CA 1
ATOM 581 C C . LYS A 1 70 ? 1.870 -5.499 -22.627 1.00 89.62 70 LYS A C 1
ATOM 583 O O . LYS A 1 70 ? 1.348 -6.077 -23.573 1.00 89.62 70 LYS A O 1
ATOM 588 N N . ILE A 1 71 ? 2.171 -6.100 -21.478 1.00 91.19 71 ILE A N 1
ATOM 589 C CA . ILE A 1 71 ? 1.903 -7.517 -21.198 1.00 91.19 71 ILE A CA 1
ATOM 590 C C . ILE A 1 71 ? 0.692 -7.730 -20.276 1.00 91.19 71 ILE A C 1
ATOM 592 O O . ILE A 1 71 ? 0.564 -8.809 -19.705 1.00 91.19 71 ILE A O 1
ATOM 596 N N . ASP A 1 72 ? -0.151 -6.706 -20.079 1.00 82.75 72 ASP A N 1
ATOM 597 C CA . ASP A 1 72 ? -1.265 -6.703 -19.112 1.00 82.75 72 ASP A CA 1
ATOM 598 C C . ASP A 1 72 ? -0.839 -7.093 -17.679 1.00 82.75 72 ASP A C 1
ATOM 600 O O . ASP A 1 72 ? -1.607 -7.637 -16.888 1.00 82.75 72 ASP A O 1
ATOM 604 N N . GLY A 1 73 ? 0.416 -6.804 -17.324 1.00 72.25 73 GLY A N 1
ATOM 605 C CA . GLY A 1 73 ? 1.014 -7.124 -16.028 1.00 72.25 73 GLY A CA 1
ATOM 606 C C . GLY A 1 73 ? 0.864 -6.022 -14.978 1.00 72.25 73 GLY A C 1
ATOM 607 O O . GLY A 1 73 ? 1.325 -6.194 -13.849 1.00 72.25 73 GLY A O 1
ATOM 608 N N . VAL A 1 74 ? 0.270 -4.873 -15.321 1.00 61.16 74 VAL A N 1
ATOM 609 C CA . VAL A 1 74 ? 0.061 -3.784 -14.356 1.00 61.16 74 VAL A CA 1
ATOM 610 C C . VAL A 1 74 ? -1.079 -4.144 -13.416 1.00 61.16 74 VAL A C 1
ATOM 612 O O . VAL A 1 74 ? -2.245 -4.164 -13.800 1.00 61.16 74 VAL A O 1
ATOM 615 N N . ILE A 1 75 ? -0.727 -4.366 -12.155 1.00 55.41 75 ILE A N 1
ATOM 616 C CA . ILE A 1 75 ? -1.679 -4.412 -11.050 1.00 55.41 75 ILE A CA 1
ATOM 617 C C . ILE A 1 75 ? -1.887 -2.958 -10.608 1.00 55.41 75 ILE A C 1
ATOM 619 O O . ILE A 1 75 ? -1.003 -2.378 -9.977 1.00 55.41 75 ILE A O 1
ATOM 623 N N . ILE A 1 76 ? -3.008 -2.361 -11.031 1.00 49.34 76 ILE A N 1
ATOM 624 C CA . ILE A 1 76 ? -3.489 -1.048 -10.560 1.00 49.34 76 ILE A CA 1
ATOM 625 C C . ILE A 1 76 ? -4.118 -1.217 -9.176 1.00 49.34 76 ILE A C 1
ATOM 627 O O . ILE A 1 76 ? -4.930 -2.158 -9.020 1.00 49.34 76 ILE A O 1
#

Solvent-accessible surface area (backbone atoms only — not comparable to full-atom values): 4576 Å² total; per-residue (Å²): 135,88,81,83,80,51,76,79,58,40,76,76,48,56,79,76,47,56,41,68,55,52,53,47,39,33,74,76,31,78,77,39,40,78,71,52,47,74,68,58,37,52,52,32,45,53,50,52,50,52,53,51,46,39,67,75,42,49,90,48,31,65,58,51,52,55,52,30,56,76,70,74,60,63,84,129

Radius of gyration: 16.17 Å; Cα contacts (8 Å, |Δi|>4): 33; chains: 1; bounding box: 29×23×51 Å

Mean predicted aligned error: 7.05 Å

pLDDT: mean 83.78, std 12.36, range [39.62, 95.88]

Secondary structure (DSSP, 8-state):
------TTTHHHHGGGS-HHHHHHHHHH-HHHHTT--HHHHHHHHHHHHHHHHHHHHGGGHHHHHHHHHHTT----

Sequence (76 aa):
MEQVLFGDAFSNIEQHLFPRDLYNLMNLCKNFSKMITENTIKKNVVNEINIRLRHNLGNNYDEFIEIMKKIDGVII

Nearest PDB structures (foldseek):
  3dlq-assembly1_I  TM=2.269E-01  e=5.964E+00  Homo sapiens